Protein AF-A0A2G2GJR2-F1 (afdb_monomer_lite)

Sequence (73 aa):
MNQIITIEDAIEKLGRENIISGTGLTTRSVSVAKTDSAFPASWYPIIKRLAAEKGLDVSDGLFKFKKIKEITK

Secondary struct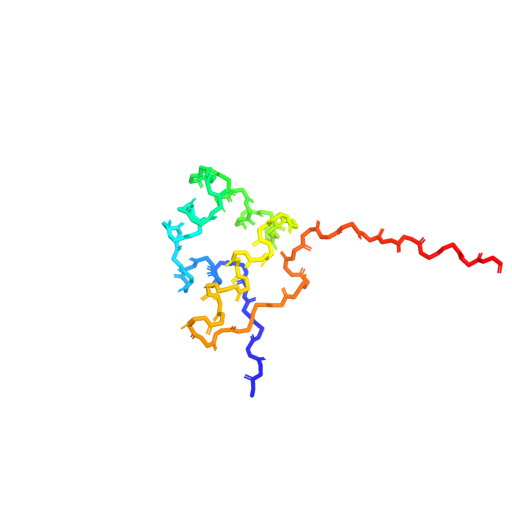ure (DSSP, 8-state):
------HHHHHHHH-HHHHHHHHT--HHHHHHHHHTTSEEGGGHHHHHHHHHHTT----GGGEE---------

pLDDT: mean 86.02, std 11.12, range [41.56, 93.81]

Foldseek 3Di:
DQDAAWLVNLCVQLDVVQLCVQQVDDSVLSVVLVVVSAAEPSSVVSSVVSCVVSVHDHDPVRYPDDDDPPPPD

Radius of gyration: 13.07 Å; chains: 1; bounding box: 32×39×30 Å

Structure (mmCIF, N/CA/C/O backbone):
data_AF-A0A2G2GJR2-F1
#
_entry.id   AF-A0A2G2GJR2-F1
#
loop_
_atom_site.group_PDB
_atom_site.id
_atom_site.type_symbol
_atom_site.label_atom_id
_atom_site.label_alt_id
_atom_site.label_comp_id
_atom_site.label_asym_id
_atom_site.label_entity_id
_atom_site.label_seq_id
_atom_site.pdbx_PDB_ins_code
_atom_site.Cartn_x
_atom_site.Cartn_y
_atom_site.Cartn_z
_atom_site.occupancy
_atom_site.B_iso_or_equiv
_atom_site.auth_seq_id
_atom_site.auth_comp_id
_atom_site.auth_asym_id
_atom_site.auth_atom_id
_atom_site.pdbx_PDB_model_num
ATOM 1 N N . MET A 1 1 ? -22.946 -4.504 -0.858 1.00 41.56 1 MET A N 1
ATOM 2 C CA . MET A 1 1 ? -22.483 -3.780 -2.061 1.00 41.56 1 MET A CA 1
ATOM 3 C C . MET A 1 1 ? -20.969 -3.678 -1.957 1.00 41.56 1 MET A C 1
ATOM 5 O O . MET A 1 1 ? -20.503 -2.850 -1.188 1.00 41.56 1 MET A O 1
ATOM 9 N N . ASN A 1 2 ? -20.205 -4.548 -2.626 1.00 48.62 2 ASN A N 1
ATOM 10 C CA . ASN A 1 2 ? -18.742 -4.427 -2.627 1.00 48.62 2 ASN A CA 1
ATOM 11 C C . ASN A 1 2 ? -18.385 -3.285 -3.578 1.00 48.62 2 ASN A C 1
ATOM 13 O O . ASN A 1 2 ? -18.545 -3.413 -4.791 1.00 48.62 2 ASN A O 1
ATOM 17 N N . GLN A 1 3 ? -17.990 -2.137 -3.029 1.00 55.53 3 GLN A N 1
ATOM 18 C CA . GLN A 1 3 ? -17.466 -1.050 -3.846 1.00 55.53 3 GLN A CA 1
ATOM 19 C C . GLN A 1 3 ? -16.126 -1.490 -4.429 1.00 55.53 3 GLN A C 1
ATOM 21 O O . GLN A 1 3 ? -15.198 -1.816 -3.696 1.00 55.53 3 GLN A O 1
ATOM 26 N N . ILE A 1 4 ? -16.028 -1.473 -5.755 1.00 60.75 4 ILE A N 1
ATOM 27 C CA . ILE A 1 4 ? -14.751 -1.584 -6.453 1.00 60.75 4 ILE A CA 1
ATOM 28 C C . ILE A 1 4 ? -14.007 -0.275 -6.184 1.00 60.75 4 ILE A C 1
ATOM 30 O O . ILE A 1 4 ? -14.303 0.746 -6.803 1.00 60.75 4 ILE A O 1
ATOM 34 N N . ILE A 1 5 ? -13.092 -0.281 -5.218 1.00 76.81 5 ILE A N 1
ATOM 35 C CA . ILE A 1 5 ? -12.236 0.876 -4.944 1.00 76.81 5 ILE A CA 1
ATOM 36 C C . ILE A 1 5 ? -11.053 0.878 -5.913 1.00 76.81 5 ILE A C 1
ATOM 38 O O . ILE A 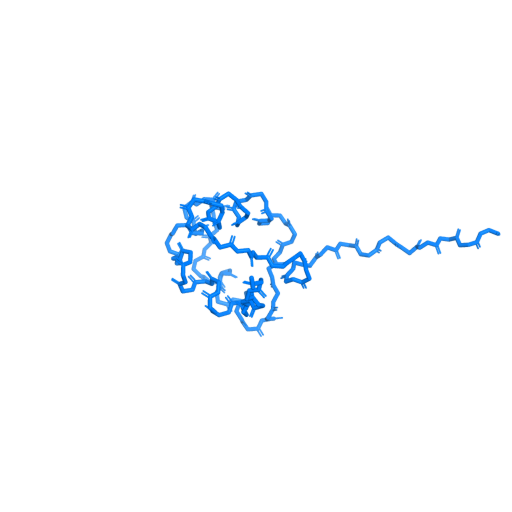1 5 ? -10.479 -0.168 -6.213 1.00 76.81 5 ILE A O 1
ATOM 42 N N . THR A 1 6 ? -10.716 2.047 -6.452 1.00 86.25 6 THR A N 1
ATOM 43 C CA . THR A 1 6 ? -9.524 2.226 -7.291 1.00 86.25 6 THR A CA 1
ATOM 44 C C . THR A 1 6 ? -8.282 2.327 -6.409 1.00 86.25 6 THR A C 1
ATOM 46 O O . THR A 1 6 ? -8.382 2.465 -5.189 1.00 86.25 6 THR A O 1
ATOM 49 N N . ILE A 1 7 ? -7.085 2.286 -7.00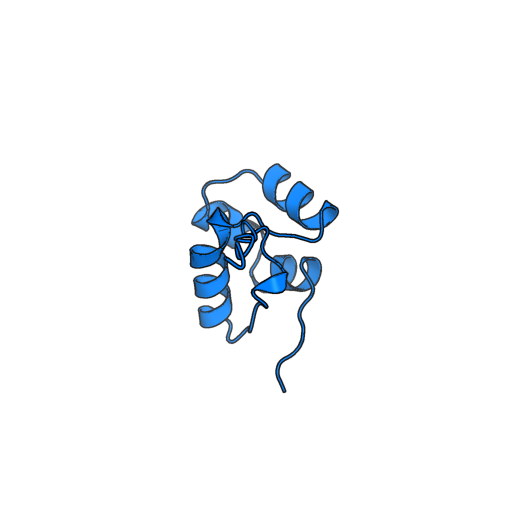4 1.00 89.19 7 ILE A N 1
ATOM 50 C CA . ILE A 1 7 ? -5.861 2.420 -6.207 1.00 89.19 7 ILE A CA 1
ATOM 51 C C . ILE A 1 7 ? -5.746 3.784 -5.532 1.00 89.19 7 ILE A C 1
ATOM 53 O O . ILE A 1 7 ? -5.223 3.893 -4.428 1.00 89.19 7 ILE A O 1
ATOM 57 N N . GLU A 1 8 ? -6.232 4.820 -6.206 1.00 88.94 8 GLU A N 1
ATOM 58 C CA . GLU A 1 8 ? -6.202 6.191 -5.722 1.00 88.94 8 GLU A CA 1
ATOM 59 C C . GLU A 1 8 ? -7.113 6.340 -4.504 1.00 88.94 8 GLU A C 1
ATOM 61 O O . GLU A 1 8 ? -6.650 6.770 -3.449 1.00 88.94 8 GLU A O 1
ATOM 66 N N . ASP A 1 9 ? -8.341 5.828 -4.607 1.00 90.12 9 ASP A N 1
ATOM 67 C CA . ASP A 1 9 ? -9.300 5.774 -3.504 1.00 90.12 9 ASP A CA 1
ATOM 68 C C . ASP A 1 9 ? -8.781 4.909 -2.340 1.00 90.12 9 ASP A C 1
ATOM 70 O O . ASP A 1 9 ? -8.880 5.301 -1.179 1.00 90.12 9 ASP A O 1
ATOM 74 N N . ALA A 1 10 ? -8.133 3.776 -2.632 1.00 89.31 10 ALA A N 1
ATOM 75 C CA . ALA A 1 10 ? -7.506 2.942 -1.611 1.00 89.31 10 ALA A CA 1
ATOM 76 C C . ALA A 1 10 ? -6.368 3.682 -0.887 1.00 89.31 10 ALA A C 1
ATOM 78 O O . ALA A 1 10 ? -6.307 3.658 0.339 1.00 89.31 10 ALA A O 1
ATOM 79 N N . ILE A 1 11 ? -5.476 4.372 -1.602 1.00 91.25 11 ILE A N 1
ATOM 80 C CA . ILE A 1 11 ? -4.371 5.122 -0.983 1.00 91.25 11 ILE A CA 1
ATOM 81 C C . ILE A 1 11 ? -4.904 6.267 -0.112 1.00 91.25 11 ILE A C 1
ATOM 83 O O . ILE A 1 11 ? -4.402 6.473 0.996 1.00 91.25 11 ILE A O 1
ATOM 87 N N . GLU A 1 12 ? -5.920 6.991 -0.581 1.00 91.12 12 GLU A N 1
ATOM 88 C CA . GLU A 1 12 ? -6.540 8.090 0.163 1.00 91.12 12 GLU A CA 1
ATOM 89 C C . GLU A 1 12 ? -7.270 7.588 1.410 1.00 91.12 12 GLU A C 1
ATOM 91 O O . GLU A 1 12 ? -7.021 8.078 2.513 1.00 91.12 12 GLU A O 1
ATOM 96 N N . LYS A 1 13 ? -8.107 6.553 1.270 1.00 91.25 13 LYS A N 1
ATOM 97 C CA . LYS A 1 13 ? -8.886 6.008 2.385 1.00 91.25 13 LYS A CA 1
ATOM 98 C C . LYS A 1 13 ? -8.032 5.276 3.403 1.00 91.25 13 LYS A C 1
ATOM 100 O O . LYS A 1 13 ? -8.278 5.426 4.596 1.00 91.25 13 LYS A O 1
ATOM 105 N N . LEU A 1 14 ? -7.035 4.494 2.992 1.00 89.81 14 LEU A N 1
ATOM 106 C CA . LEU A 1 14 ? -6.130 3.799 3.920 1.00 89.81 14 LEU A CA 1
ATOM 107 C C . LEU A 1 14 ? -5.176 4.786 4.605 1.00 89.81 14 LEU A C 1
ATOM 109 O O . LEU A 1 14 ? -4.856 4.628 5.786 1.00 89.81 14 LEU A O 1
ATOM 113 N N . GLY A 1 15 ? -4.821 5.859 3.901 1.00 90.44 15 GLY A N 1
ATOM 114 C CA . GLY A 1 15 ? -3.908 6.892 4.357 1.00 90.44 15 GLY A CA 1
ATOM 115 C C . GLY A 1 15 ? -2.476 6.559 3.958 1.00 90.44 15 GLY A C 1
ATOM 116 O O . GLY A 1 15 ? -1.904 5.553 4.379 1.00 90.44 15 GLY A O 1
ATOM 117 N N . ARG A 1 16 ? -1.873 7.446 3.165 1.00 90.69 16 ARG A N 1
ATOM 118 C CA . ARG A 1 16 ? -0.514 7.294 2.630 1.00 90.69 16 ARG A CA 1
ATOM 119 C C . ARG A 1 16 ? 0.539 7.009 3.706 1.00 90.69 16 ARG A C 1
ATOM 121 O O . ARG A 1 16 ? 1.354 6.110 3.523 1.00 90.69 16 ARG A O 1
ATOM 128 N N . GLU A 1 17 ? 0.490 7.732 4.820 1.00 90.81 17 GLU A N 1
ATOM 129 C CA . GLU A 1 17 ? 1.422 7.571 5.945 1.00 90.81 17 GLU A CA 1
ATOM 130 C C . GLU A 1 17 ? 1.296 6.192 6.609 1.00 90.81 17 GLU A C 1
ATOM 132 O O . GLU A 1 17 ? 2.302 5.563 6.930 1.00 90.81 17 GLU A O 1
ATOM 137 N N . ASN A 1 18 ? 0.074 5.663 6.734 1.00 91.19 18 ASN A N 1
ATOM 138 C CA . ASN A 1 18 ? -0.161 4.336 7.311 1.00 91.19 18 ASN A CA 1
ATOM 139 C C . ASN A 1 18 ? 0.403 3.231 6.414 1.00 91.19 18 ASN A C 1
ATOM 141 O O . ASN A 1 18 ? 0.977 2.261 6.907 1.00 91.19 18 ASN A O 1
ATOM 145 N N . ILE A 1 19 ? 0.275 3.389 5.093 1.00 90.75 19 ILE A N 1
ATOM 146 C CA . ILE A 1 19 ? 0.867 2.459 4.126 1.00 90.75 19 ILE A CA 1
ATOM 147 C C . ILE A 1 19 ? 2.393 2.507 4.228 1.00 90.75 19 ILE A C 1
ATOM 149 O O . ILE A 1 19 ? 3.033 1.460 4.285 1.00 90.75 19 ILE A O 1
ATOM 153 N N . ILE A 1 20 ? 2.984 3.702 4.289 1.00 92.31 20 ILE A N 1
ATOM 154 C CA . ILE A 1 20 ? 4.435 3.898 4.426 1.00 92.31 20 ILE A CA 1
ATOM 155 C C . ILE A 1 20 ? 4.953 3.260 5.713 1.00 92.31 20 ILE A C 1
ATOM 157 O O . ILE A 1 20 ? 5.866 2.440 5.661 1.00 92.31 20 ILE A O 1
ATOM 161 N N . SER A 1 21 ? 4.330 3.571 6.848 1.00 91.75 21 SER A N 1
ATOM 162 C CA . SER A 1 21 ? 4.705 3.026 8.152 1.00 91.75 21 SER A CA 1
ATOM 163 C C . SER A 1 21 ? 4.541 1.504 8.203 1.00 91.75 21 SER A C 1
ATOM 165 O O . SER A 1 21 ? 5.429 0.803 8.679 1.00 91.75 21 SER A O 1
ATOM 167 N N . GLY A 1 22 ? 3.446 0.973 7.649 1.00 87.88 22 GLY A N 1
ATOM 168 C CA . GLY A 1 22 ? 3.169 -0.463 7.650 1.00 87.88 22 GLY A CA 1
ATOM 169 C C . GLY A 1 22 ? 4.031 -1.277 6.683 1.00 87.88 22 GLY A C 1
ATOM 170 O O . GLY A 1 22 ? 4.308 -2.441 6.954 1.00 87.88 22 GLY A O 1
ATOM 171 N N . THR A 1 23 ? 4.452 -0.693 5.557 1.00 89.12 23 THR A N 1
ATOM 172 C CA . THR A 1 23 ? 5.282 -1.379 4.547 1.00 89.12 23 THR A CA 1
ATOM 173 C C . THR A 1 23 ? 6.778 -1.102 4.699 1.00 89.12 23 THR A C 1
ATOM 175 O O . THR A 1 23 ? 7.583 -1.838 4.132 1.00 89.12 23 THR A O 1
ATOM 178 N N . GLY A 1 24 ? 7.163 -0.054 5.434 1.00 89.31 24 GLY A N 1
ATOM 179 C CA . GLY A 1 24 ? 8.547 0.416 5.542 1.00 89.31 24 GLY A CA 1
ATOM 180 C C . GLY A 1 24 ? 9.080 1.069 4.262 1.00 89.31 24 GLY A C 1
ATOM 181 O O . GLY A 1 24 ? 10.292 1.147 4.068 1.00 89.31 24 GLY A O 1
ATOM 182 N N . LEU A 1 25 ? 8.199 1.499 3.353 1.00 89.62 25 LEU A N 1
ATOM 183 C CA . LEU A 1 25 ? 8.578 2.010 2.035 1.00 89.62 25 LEU A CA 1
ATOM 184 C C . LEU A 1 25 ? 8.465 3.522 1.929 1.00 89.62 25 LEU A C 1
ATOM 186 O O . LEU A 1 25 ? 7.802 4.191 2.707 1.00 89.62 25 LEU A O 1
ATOM 190 N N . THR A 1 26 ? 9.109 4.077 0.909 1.00 90.69 26 THR A N 1
ATOM 191 C CA . THR A 1 26 ? 9.141 5.524 0.695 1.00 90.69 26 THR A CA 1
ATOM 192 C C . THR A 1 26 ? 7.827 6.064 0.133 1.00 90.69 26 THR A C 1
ATOM 194 O O . THR A 1 26 ? 7.112 5.387 -0.611 1.00 90.69 26 THR A O 1
ATOM 197 N N . THR A 1 27 ? 7.571 7.354 0.368 1.00 90.94 27 THR A N 1
ATOM 198 C CA . THR A 1 27 ? 6.500 8.111 -0.301 1.00 90.94 27 THR A CA 1
ATOM 199 C C . THR A 1 27 ? 6.541 7.931 -1.818 1.00 90.94 27 THR A C 1
ATOM 201 O O . THR A 1 27 ? 5.493 7.742 -2.436 1.00 90.94 27 THR A O 1
ATOM 204 N N . ARG A 1 28 ? 7.737 7.914 -2.422 1.00 93.38 28 ARG A N 1
ATOM 205 C CA . ARG A 1 28 ? 7.934 7.662 -3.857 1.00 93.38 28 ARG A CA 1
ATOM 206 C C . ARG A 1 28 ? 7.348 6.321 -4.298 1.00 93.38 28 ARG A C 1
ATOM 208 O O . ARG A 1 28 ? 6.725 6.270 -5.351 1.00 93.38 28 ARG A O 1
ATOM 215 N N . SER A 1 29 ? 7.499 5.268 -3.498 1.00 92.06 29 SER A N 1
ATOM 216 C CA . SER A 1 29 ? 6.958 3.940 -3.819 1.00 92.06 29 SER A CA 1
ATOM 217 C C . SER A 1 29 ? 5.430 3.963 -3.904 1.00 92.06 29 SER A C 1
ATOM 219 O O . SER A 1 29 ? 4.854 3.368 -4.810 1.00 92.06 29 SER A O 1
ATOM 221 N N . VAL A 1 30 ? 4.774 4.727 -3.022 1.00 91.50 30 VAL A N 1
ATOM 222 C CA . VAL A 1 30 ? 3.318 4.939 -3.075 1.00 91.50 30 VAL A CA 1
ATOM 223 C C . VAL A 1 30 ? 2.916 5.742 -4.313 1.00 91.50 30 VAL A C 1
ATOM 225 O O . VAL A 1 30 ? 1.945 5.386 -4.974 1.00 91.50 30 VAL A O 1
ATOM 228 N N . SER A 1 31 ? 3.677 6.784 -4.677 1.00 92.62 31 SER A N 1
ATOM 229 C CA . SER A 1 31 ? 3.428 7.528 -5.923 1.00 92.62 31 SER A CA 1
ATOM 230 C C . SER A 1 31 ? 3.542 6.630 -7.154 1.00 92.62 31 SER A C 1
ATOM 232 O O . SER A 1 31 ? 2.704 6.718 -8.040 1.00 92.62 31 SER A O 1
ATOM 234 N N . VAL A 1 32 ? 4.549 5.754 -7.203 1.00 92.31 32 VAL A N 1
ATOM 235 C CA . V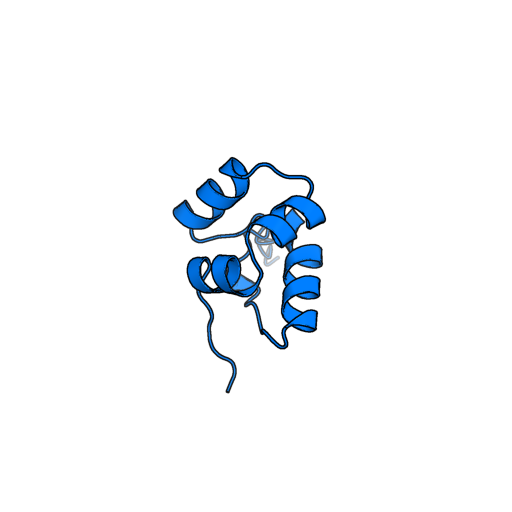AL A 1 32 ? 4.729 4.814 -8.318 1.00 92.31 32 VAL A CA 1
ATOM 236 C C . VAL A 1 32 ? 3.565 3.831 -8.390 1.00 92.31 32 VAL A C 1
ATOM 238 O O . VAL A 1 32 ? 3.016 3.642 -9.466 1.00 92.31 32 VAL A O 1
ATOM 241 N N . ALA A 1 33 ? 3.130 3.262 -7.260 1.00 91.25 33 ALA A N 1
ATOM 242 C CA . ALA A 1 33 ? 1.959 2.384 -7.234 1.00 91.25 33 ALA A CA 1
ATOM 243 C C . ALA A 1 33 ? 0.693 3.096 -7.746 1.00 91.25 33 ALA A C 1
ATOM 245 O O . ALA A 1 33 ? -0.079 2.505 -8.498 1.00 91.25 33 ALA A O 1
ATOM 246 N N . LYS A 1 34 ? 0.517 4.379 -7.390 1.00 90.88 34 LYS A N 1
ATOM 247 C CA . LYS A 1 34 ? -0.573 5.224 -7.894 1.00 90.88 34 LYS A CA 1
ATOM 248 C C . LYS A 1 34 ? -0.499 5.398 -9.414 1.00 90.88 34 LYS A C 1
ATOM 250 O O . LYS A 1 34 ? -1.484 5.132 -10.091 1.00 90.88 34 LYS A O 1
ATOM 255 N N . THR A 1 35 ? 0.662 5.782 -9.950 1.00 91.62 35 THR A N 1
ATOM 256 C CA . THR A 1 35 ? 0.876 5.925 -11.401 1.00 91.62 35 THR A CA 1
ATOM 257 C C . THR A 1 35 ? 0.660 4.607 -12.148 1.00 91.62 35 THR A C 1
ATOM 259 O O . THR A 1 35 ? 0.019 4.590 -13.194 1.00 91.62 35 THR A O 1
ATOM 262 N N . ASP A 1 36 ? 1.137 3.494 -11.593 1.00 89.56 36 ASP A N 1
ATOM 263 C CA . ASP A 1 36 ? 1.017 2.161 -12.190 1.00 89.56 36 ASP A CA 1
ATOM 264 C C . ASP A 1 36 ? -0.390 1.560 -12.057 1.00 89.56 36 ASP A C 1
ATOM 266 O O . ASP A 1 36 ? -0.647 0.484 -12.598 1.00 89.56 36 ASP A O 1
ATOM 270 N N . SER A 1 37 ? -1.288 2.209 -11.306 1.00 90.00 37 SER A N 1
ATOM 271 C CA . SER A 1 37 ? -2.623 1.696 -10.968 1.00 90.00 37 SER A CA 1
ATOM 272 C C . SER A 1 37 ? -2.613 0.287 -10.350 1.00 90.00 37 SER A C 1
ATOM 274 O O . SER A 1 37 ? -3.618 -0.420 -10.399 1.00 90.00 37 SER A O 1
ATOM 276 N N . ALA A 1 38 ? -1.485 -0.132 -9.760 1.00 91.62 38 ALA A N 1
ATOM 277 C CA . ALA A 1 38 ? -1.320 -1.448 -9.143 1.00 91.62 38 ALA A CA 1
ATOM 278 C C . ALA A 1 38 ? -0.314 -1.436 -7.972 1.00 91.62 38 ALA A C 1
ATOM 280 O O . ALA A 1 38 ? 0.798 -0.911 -8.075 1.00 91.62 38 ALA A O 1
ATOM 281 N N . PHE A 1 39 ? -0.681 -2.081 -6.863 1.00 92.06 39 PHE A N 1
ATOM 282 C CA . PHE A 1 39 ? 0.152 -2.288 -5.686 1.00 92.06 39 PHE A CA 1
ATOM 283 C C . PHE A 1 39 ? 1.161 -3.414 -5.929 1.00 92.06 39 PHE A C 1
ATOM 285 O O . PHE A 1 39 ? 0.835 -4.423 -6.558 1.00 92.06 39 PHE A O 1
ATOM 292 N N . PRO A 1 40 ? 2.382 -3.328 -5.386 1.00 91.69 40 PRO A N 1
ATOM 293 C CA . PRO A 1 40 ? 3.269 -4.482 -5.312 1.00 91.69 40 PRO A CA 1
ATOM 294 C C . PRO A 1 40 ? 2.626 -5.631 -4.521 1.00 91.69 40 PRO A C 1
ATOM 296 O O . PRO A 1 40 ? 1.992 -5.405 -3.491 1.00 91.69 40 PRO A O 1
ATOM 299 N N . ALA A 1 41 ? 2.833 -6.879 -4.955 1.00 92.62 41 ALA A N 1
ATOM 300 C CA . ALA A 1 41 ? 2.293 -8.052 -4.256 1.00 92.62 41 ALA A CA 1
ATOM 301 C C . ALA A 1 41 ? 2.748 -8.144 -2.788 1.00 92.62 41 ALA A C 1
ATOM 303 O O . ALA A 1 41 ? 2.002 -8.620 -1.938 1.00 92.62 41 ALA A O 1
ATOM 304 N N . SER A 1 42 ? 3.945 -7.643 -2.467 1.00 91.69 42 SER A N 1
ATOM 305 C CA . SER A 1 42 ? 4.461 -7.613 -1.094 1.00 91.69 42 SER A CA 1
ATOM 306 C C . SER A 1 42 ? 3.646 -6.727 -0.146 1.00 91.69 42 SER A C 1
ATOM 308 O O . SER A 1 42 ? 3.744 -6.893 1.065 1.00 91.69 42 SER A O 1
ATOM 310 N N . TRP A 1 43 ? 2.830 -5.804 -0.663 1.00 93.69 43 TRP A N 1
ATOM 311 C CA . TRP A 1 43 ? 2.022 -4.896 0.158 1.00 93.69 43 TRP A CA 1
ATOM 312 C C . TRP A 1 43 ? 0.706 -5.531 0.591 1.00 93.69 43 TRP A C 1
ATOM 314 O O . TRP A 1 43 ? 0.060 -5.025 1.505 1.00 93.69 43 TRP A O 1
ATOM 324 N N . TYR A 1 44 ? 0.314 -6.635 -0.047 1.00 93.56 44 TYR A N 1
ATOM 325 C CA . TYR A 1 44 ? -0.957 -7.311 0.170 1.00 93.56 44 TYR A CA 1
ATOM 326 C C . TYR A 1 44 ? -1.344 -7.504 1.644 1.00 93.56 44 TYR A C 1
ATOM 328 O O . TYR A 1 44 ? -2.413 -7.021 2.017 1.00 93.56 44 TYR A O 1
ATOM 336 N N . PRO A 1 45 ? -0.513 -8.116 2.517 1.00 93.19 45 PRO A N 1
ATOM 337 C CA . PRO A 1 45 ? -0.906 -8.337 3.909 1.00 93.19 45 PRO A CA 1
ATOM 338 C C . PRO A 1 45 ? -1.148 -7.028 4.671 1.00 93.19 45 PRO A C 1
ATOM 340 O O . PRO A 1 45 ? -2.090 -6.937 5.454 1.00 93.19 45 PRO A O 1
ATOM 343 N N . ILE A 1 46 ? -0.341 -5.994 4.414 1.00 93.81 46 ILE A N 1
ATOM 344 C CA . ILE A 1 46 ? -0.477 -4.688 5.069 1.00 93.81 46 ILE A CA 1
ATOM 345 C C . ILE A 1 46 ? -1.730 -3.965 4.584 1.00 93.81 46 ILE A C 1
ATOM 347 O O . ILE A 1 46 ? -2.521 -3.494 5.397 1.00 93.81 46 ILE A O 1
ATOM 351 N N . ILE A 1 47 ? -1.936 -3.908 3.269 1.00 92.38 47 ILE A N 1
ATOM 352 C CA . ILE A 1 47 ? -3.087 -3.232 2.670 1.00 92.38 47 ILE A CA 1
ATOM 353 C C . ILE A 1 47 ? -4.387 -3.920 3.084 1.00 92.38 47 ILE A C 1
ATOM 355 O O . ILE A 1 47 ? -5.320 -3.233 3.484 1.00 92.38 47 ILE A O 1
ATOM 359 N N . LYS A 1 48 ? -4.447 -5.258 3.064 1.00 92.19 48 LYS A N 1
ATOM 360 C CA . LYS A 1 48 ? -5.621 -6.008 3.530 1.00 92.19 48 LYS A CA 1
ATOM 361 C C . LYS A 1 48 ? -5.907 -5.776 5.009 1.00 92.19 48 LYS A C 1
ATOM 363 O O . LYS A 1 48 ? -7.067 -5.603 5.363 1.00 92.19 48 LYS A O 1
ATOM 368 N N . ARG A 1 49 ? -4.878 -5.721 5.863 1.00 92.81 49 ARG A N 1
ATOM 369 C CA . ARG A 1 49 ? -5.054 -5.405 7.288 1.00 92.81 49 ARG A CA 1
ATOM 370 C C . ARG A 1 49 ? -5.641 -4.006 7.482 1.00 92.81 49 ARG A C 1
ATOM 372 O O . ARG A 1 49 ? -6.668 -3.872 8.133 1.00 92.81 49 ARG A O 1
ATOM 379 N N . LEU A 1 50 ? -5.032 -2.989 6.868 1.00 91.38 50 LEU A N 1
ATOM 380 C CA . LEU A 1 50 ? -5.507 -1.601 6.947 1.00 91.38 50 LEU A CA 1
ATOM 381 C C . LEU A 1 50 ? -6.918 -1.441 6.357 1.00 91.38 50 LEU A C 1
ATOM 383 O O . LEU A 1 50 ? -7.715 -0.643 6.844 1.00 91.38 50 LEU A O 1
ATOM 387 N N . ALA A 1 51 ? -7.233 -2.193 5.301 1.00 90.88 51 ALA A N 1
ATOM 388 C CA . ALA A 1 51 ? -8.557 -2.199 4.696 1.00 90.88 51 ALA A CA 1
ATOM 389 C C . ALA A 1 51 ? -9.596 -2.804 5.643 1.00 90.88 51 ALA A C 1
ATOM 391 O O . ALA A 1 51 ? -10.630 -2.184 5.874 1.00 90.88 51 ALA A O 1
ATOM 392 N N . 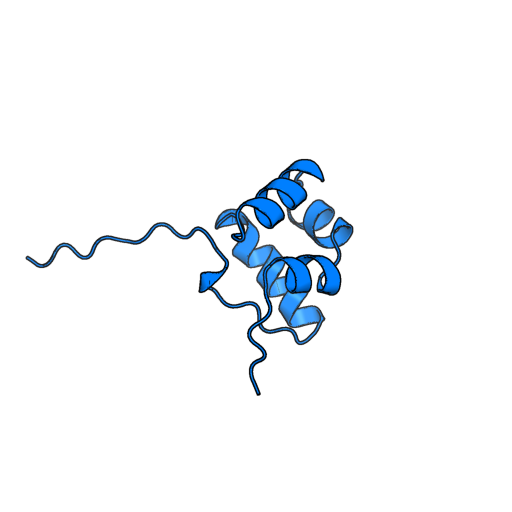ALA A 1 52 ? -9.286 -3.947 6.261 1.00 90.44 52 ALA A N 1
ATOM 393 C CA . ALA A 1 52 ? -10.151 -4.589 7.245 1.00 90.44 52 ALA A CA 1
ATOM 394 C C . ALA A 1 52 ? -10.422 -3.683 8.458 1.00 90.44 52 ALA A C 1
ATOM 396 O O . ALA A 1 52 ? -11.570 -3.561 8.877 1.00 90.44 52 ALA A O 1
ATOM 397 N N . GLU A 1 53 ? -9.404 -2.980 8.967 1.00 90.56 53 GLU A N 1
ATOM 398 C CA . GLU A 1 53 ? -9.546 -2.006 10.064 1.00 90.56 53 GLU A CA 1
ATOM 399 C C . GLU A 1 53 ? -10.518 -0.864 9.730 1.00 90.56 53 GLU A C 1
ATOM 401 O O . GLU A 1 53 ? -11.163 -0.315 10.621 1.00 90.56 53 GLU A O 1
ATOM 406 N N . LYS A 1 54 ? -10.650 -0.515 8.446 1.00 87.88 54 LYS A N 1
ATOM 407 C CA . LYS A 1 54 ? -11.545 0.545 7.961 1.00 87.88 54 LYS A CA 1
ATOM 408 C C . LYS A 1 54 ? -12.854 0.024 7.363 1.00 87.88 54 LYS A C 1
ATOM 410 O O . LYS A 1 54 ? -13.640 0.825 6.862 1.00 87.88 54 LYS A O 1
ATOM 415 N N . GLY A 1 55 ? -13.087 -1.290 7.380 1.00 87.56 55 GLY A N 1
ATOM 416 C CA . GLY A 1 55 ? -14.247 -1.908 6.730 1.00 87.56 55 GLY A CA 1
ATOM 417 C C . GLY A 1 55 ? -14.259 -1.746 5.204 1.00 87.56 55 GLY A C 1
ATOM 418 O O . GLY A 1 55 ? -15.326 -1.712 4.595 1.00 87.56 55 GLY A O 1
ATOM 419 N N . LEU A 1 56 ? -13.084 -1.604 4.587 1.00 87.50 56 LEU A N 1
ATOM 420 C CA . LEU A 1 56 ? -12.906 -1.485 3.143 1.00 87.50 56 LEU A CA 1
ATOM 421 C C . LEU A 1 56 ? -12.588 -2.849 2.534 1.00 87.50 56 LEU A C 1
ATOM 423 O O . LEU A 1 56 ? -11.837 -3.637 3.107 1.00 87.50 56 LEU A O 1
ATOM 427 N N . ASP A 1 57 ? -13.093 -3.086 1.327 1.00 85.94 57 ASP A N 1
ATOM 428 C CA . ASP A 1 57 ? -12.748 -4.264 0.537 1.00 85.94 57 ASP A CA 1
ATOM 429 C C . ASP A 1 57 ? -11.835 -3.866 -0.630 1.00 85.94 57 ASP A C 1
ATOM 431 O O . ASP A 1 57 ? -12.270 -3.274 -1.617 1.00 85.94 57 ASP A O 1
ATOM 435 N N . VAL A 1 58 ? -10.535 -4.144 -0.493 1.00 88.50 58 VAL A N 1
ATOM 436 C CA . VAL A 1 58 ? -9.539 -3.902 -1.549 1.00 88.50 58 VAL A CA 1
ATOM 437 C C . VAL A 1 58 ? -9.467 -5.142 -2.432 1.00 88.50 58 VAL A C 1
ATOM 439 O O . VAL A 1 58 ? -9.047 -6.201 -1.966 1.00 88.50 58 VAL A O 1
ATOM 442 N N . SER A 1 59 ? -9.824 -5.000 -3.709 1.00 88.69 59 SER A N 1
ATOM 443 C CA . SER A 1 59 ? -9.763 -6.097 -4.681 1.00 88.69 59 SER A CA 1
ATOM 444 C C . SER A 1 59 ? -8.337 -6.613 -4.885 1.00 88.69 59 SER A C 1
ATOM 446 O O . SER A 1 59 ? -7.396 -5.838 -5.068 1.00 88.69 59 SER A O 1
ATOM 448 N N . ASP A 1 60 ? -8.192 -7.935 -4.944 1.00 89.06 60 ASP A N 1
ATOM 449 C CA . ASP A 1 60 ? -6.916 -8.616 -5.191 1.00 89.06 60 ASP A CA 1
ATOM 450 C C . ASP A 1 60 ? -6.353 -8.296 -6.588 1.00 89.06 60 ASP A C 1
ATOM 452 O O . ASP A 1 60 ? -5.144 -8.352 -6.809 1.00 89.06 60 ASP A O 1
ATOM 456 N N . GLY A 1 61 ? -7.220 -7.884 -7.522 1.00 87.75 61 GLY A N 1
ATOM 457 C CA . GLY A 1 61 ? -6.834 -7.439 -8.862 1.00 87.75 61 GLY A CA 1
ATOM 458 C C . GLY A 1 61 ? -6.019 -6.142 -8.880 1.00 87.75 61 GLY A C 1
ATOM 459 O O . GLY A 1 61 ? -5.387 -5.841 -9.889 1.00 87.75 61 GLY A O 1
ATOM 460 N N . LEU A 1 62 ? -5.988 -5.397 -7.770 1.00 89.44 62 LEU A N 1
ATOM 461 C CA . LEU A 1 62 ? -5.145 -4.211 -7.621 1.00 89.44 62 LEU A CA 1
ATOM 462 C C . LEU A 1 62 ? -3.691 -4.553 -7.300 1.00 89.44 62 LEU A C 1
ATOM 464 O O . LEU A 1 62 ? -2.872 -3.646 -7.228 1.00 89.44 62 LEU A O 1
ATOM 468 N N . PHE A 1 63 ? -3.343 -5.822 -7.087 1.00 92.56 63 PHE A N 1
ATOM 469 C CA . PHE A 1 63 ? -1.990 -6.227 -6.723 1.00 92.56 63 PHE A CA 1
ATOM 470 C C . PHE A 1 63 ? -1.278 -6.905 -7.895 1.00 92.56 63 PHE A C 1
ATOM 472 O O . PHE A 1 63 ? -1.838 -7.731 -8.616 1.00 92.56 63 PHE A O 1
ATOM 479 N N . LYS A 1 64 ? 0.013 -6.605 -8.054 1.00 90.56 64 LYS A N 1
ATOM 480 C CA . LYS A 1 64 ? 0.909 -7.198 -9.057 1.00 90.56 64 LYS A CA 1
ATOM 481 C C . LYS A 1 64 ? 1.332 -8.614 -8.661 1.00 90.56 64 LYS A C 1
ATOM 483 O O . LYS A 1 64 ? 2.518 -8.888 -8.465 1.00 90.56 64 LYS A O 1
ATOM 488 N N . PHE A 1 65 ? 0.369 -9.516 -8.508 1.00 87.69 65 PHE A N 1
ATOM 489 C CA . PHE A 1 65 ? 0.646 -10.928 -8.281 1.00 87.69 65 PHE A CA 1
ATOM 490 C C . PHE A 1 65 ? 1.284 -11.567 -9.513 1.00 87.69 65 PHE A C 1
ATOM 492 O O . PHE A 1 65 ? 0.934 -11.265 -10.657 1.00 87.69 65 PHE A O 1
ATOM 499 N N . LYS A 1 66 ? 2.222 -12.492 -9.283 1.00 80.38 66 LYS A N 1
ATOM 500 C CA . LYS A 1 66 ? 2.718 -13.348 -10.360 1.00 80.38 66 LYS A CA 1
ATOM 501 C C . LYS A 1 66 ? 1.564 -14.233 -10.819 1.00 80.38 66 LYS A C 1
ATOM 503 O O . LYS A 1 66 ? 1.054 -15.032 -10.039 1.00 80.38 66 LYS A O 1
ATOM 508 N N . LYS A 1 67 ? 1.170 -14.108 -12.086 1.00 74.62 67 LYS A N 1
ATOM 509 C CA . LYS A 1 67 ? 0.252 -15.061 -12.713 1.00 74.62 67 LYS A CA 1
ATOM 510 C C . LYS A 1 67 ? 0.996 -16.382 -12.871 1.00 74.62 67 LYS A C 1
ATOM 512 O O . LYS A 1 67 ? 1.983 -16.447 -13.603 1.00 74.62 67 LYS A O 1
ATOM 517 N N . ILE A 1 68 ? 0.555 -17.412 -12.159 1.00 76.75 68 ILE A N 1
ATOM 518 C CA . ILE A 1 68 ? 1.043 -18.769 -12.388 1.00 76.75 68 ILE A CA 1
ATOM 519 C C . ILE A 1 68 ? 0.430 -19.196 -13.720 1.00 76.75 68 ILE A C 1
ATOM 521 O O . ILE A 1 68 ? -0.789 -19.254 -13.854 1.00 76.75 68 ILE A O 1
ATOM 525 N N . LYS A 1 69 ? 1.269 -19.392 -14.738 1.00 70.69 69 LYS A N 1
ATOM 526 C CA . LYS A 1 69 ? 0.817 -19.895 -16.034 1.00 70.69 69 LYS A CA 1
ATOM 527 C C . LYS A 1 69 ? 0.470 -21.366 -15.814 1.00 70.69 69 LYS A C 1
ATOM 529 O O . LYS A 1 69 ? 1.375 -22.155 -15.553 1.00 70.69 69 LYS A O 1
ATOM 534 N N . GLU A 1 70 ? -0.813 -21.715 -15.839 1.00 71.44 70 GLU A N 1
ATOM 535 C CA . GLU A 1 70 ? -1.227 -23.117 -15.800 1.00 71.44 70 GLU A CA 1
ATOM 536 C C . GLU A 1 70 ? -0.609 -23.821 -17.009 1.00 71.44 70 GLU A C 1
ATOM 538 O O . GLU A 1 70 ? -0.891 -23.489 -18.161 1.00 71.44 70 GLU A O 1
ATOM 543 N N . ILE A 1 71 ? 0.315 -24.742 -16.744 1.00 70.62 71 ILE A N 1
ATOM 544 C CA . ILE A 1 71 ? 0.862 -25.616 -17.772 1.00 70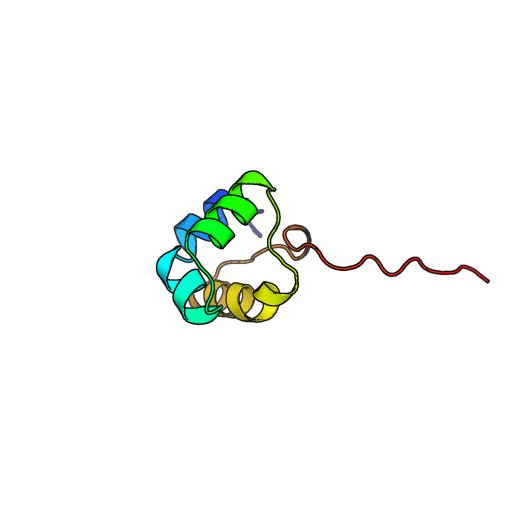.62 71 ILE A CA 1
ATOM 545 C C . ILE A 1 71 ? -0.178 -26.719 -17.930 1.00 70.62 71 ILE A C 1
ATOM 547 O O . ILE A 1 71 ? -0.182 -27.684 -17.168 1.00 70.62 71 ILE A O 1
ATOM 551 N N . THR A 1 72 ? -1.112 -26.539 -18.862 1.00 62.88 72 THR A N 1
ATOM 552 C CA . THR A 1 72 ? -1.998 -27.623 -19.288 1.00 62.88 72 THR A CA 1
ATOM 553 C C . THR A 1 72 ? -1.110 -28.702 -19.906 1.00 62.88 72 THR A C 1
ATOM 555 O O . THR A 1 72 ? -0.450 -28.456 -20.917 1.00 62.88 72 THR A O 1
ATOM 558 N N . LYS A 1 73 ? -1.009 -29.841 -19.219 1.00 53.16 73 LYS A N 1
ATOM 559 C CA . LYS A 1 73 ? -0.295 -31.032 -19.680 1.00 53.16 73 LYS A CA 1
ATOM 560 C C . LYS A 1 73 ? -1.161 -31.821 -20.652 1.00 53.16 73 LYS A C 1
ATOM 562 O O . LYS A 1 73 ? -2.385 -31.882 -20.403 1.00 53.16 73 LYS A O 1
#